Protein AF-A0A1X7SF67-F1 (afdb_monomer)

Sequence (130 aa):
MIHLRHIPPHFSHLSGLLNLFRSKLNGVNVNPPDINIAARLTYCLRHWNVEDWPVGPLSSGDGSDCFLSLPVGASSDPIQEIHLCAVWPLLTELTVTDNETNSGFDPFNAPKWSIRTQLLDNPGLLLSKD

Structure (mmCIF, N/CA/C/O backbone):
data_AF-A0A1X7SF67-F1
#
_entry.id   AF-A0A1X7SF67-F1
#
loop_
_atom_site.group_PDB
_atom_site.id
_atom_site.type_symbol
_atom_site.label_atom_id
_atom_site.label_alt_id
_atom_site.label_comp_id
_atom_site.label_asym_id
_atom_site.label_entity_id
_atom_site.label_seq_id
_atom_site.pdbx_PDB_ins_code
_atom_site.Cartn_x
_atom_site.Cartn_y
_atom_site.Cartn_z
_atom_site.occupancy
_atom_site.B_iso_or_equiv
_atom_site.auth_seq_id
_atom_site.auth_comp_id
_atom_site.auth_asym_id
_atom_site.auth_atom_id
_atom_site.pdbx_PDB_model_num
ATOM 1 N N . MET A 1 1 ? -23.434 0.707 0.058 1.00 56.12 1 MET A N 1
ATOM 2 C CA . MET A 1 1 ? -22.004 0.973 -0.213 1.00 56.12 1 MET A CA 1
ATOM 3 C C . MET A 1 1 ? -21.892 2.396 -0.748 1.00 56.12 1 MET A C 1
ATOM 5 O O . MET A 1 1 ? -22.525 2.683 -1.753 1.00 56.12 1 MET A O 1
ATOM 9 N N . ILE A 1 2 ? -21.201 3.300 -0.047 1.00 63.38 2 ILE A N 1
ATOM 10 C CA . ILE A 1 2 ? -21.012 4.699 -0.475 1.00 63.38 2 ILE A CA 1
ATOM 11 C C . ILE A 1 2 ? -19.608 4.802 -1.074 1.00 63.38 2 ILE A C 1
ATOM 13 O O . ILE A 1 2 ? -18.648 4.402 -0.425 1.00 63.38 2 ILE A O 1
ATOM 17 N N . HIS A 1 3 ? -19.487 5.302 -2.304 1.00 69.81 3 HIS A N 1
ATOM 18 C CA . HIS A 1 3 ? -18.202 5.492 -2.981 1.00 69.81 3 HIS A CA 1
ATOM 19 C C . HIS A 1 3 ? -17.990 6.988 -3.225 1.00 69.81 3 HIS A C 1
ATOM 21 O O . HIS A 1 3 ? -18.746 7.615 -3.967 1.00 69.81 3 HIS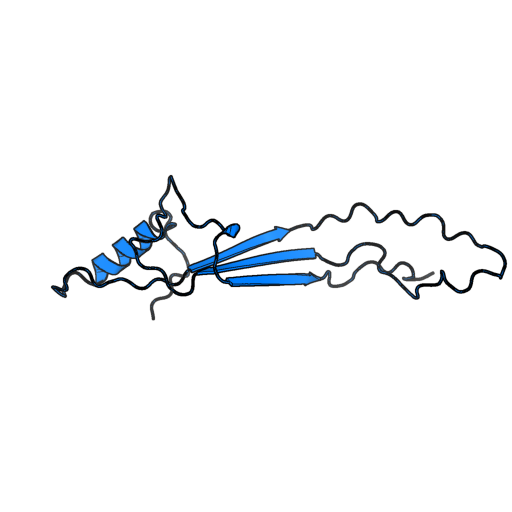 A O 1
ATOM 27 N N . LEU A 1 4 ? -16.961 7.559 -2.602 1.00 64.69 4 LEU A N 1
ATOM 28 C CA . LEU A 1 4 ? -16.535 8.934 -2.844 1.00 64.69 4 LEU A CA 1
ATOM 29 C C . LEU A 1 4 ? -15.567 8.954 -4.034 1.00 64.69 4 LEU A C 1
ATOM 31 O O . LEU A 1 4 ? -14.411 8.574 -3.891 1.00 64.69 4 LEU A O 1
ATOM 35 N N . ARG A 1 5 ? -16.038 9.371 -5.217 1.00 68.44 5 ARG A N 1
ATOM 36 C CA . ARG A 1 5 ? -15.181 9.505 -6.416 1.00 68.44 5 ARG A CA 1
ATOM 37 C C . ARG A 1 5 ? -14.218 10.690 -6.337 1.00 68.44 5 ARG A C 1
ATOM 39 O O . ARG A 1 5 ? -13.169 10.664 -6.965 1.00 68.44 5 ARG A O 1
ATOM 46 N N . HIS A 1 6 ? -14.596 11.723 -5.593 1.00 68.44 6 HIS A N 1
ATOM 47 C CA . HIS A 1 6 ? -13.780 12.900 -5.343 1.00 68.44 6 HIS A CA 1
ATOM 48 C C . HIS A 1 6 ? -13.792 13.148 -3.840 1.00 68.44 6 HIS A C 1
ATOM 50 O O . HIS A 1 6 ? -14.858 13.359 -3.258 1.00 68.44 6 HIS A O 1
ATOM 56 N N . ILE A 1 7 ? -12.625 13.064 -3.210 1.00 67.38 7 ILE A N 1
ATOM 57 C CA . ILE A 1 7 ? -12.476 13.278 -1.774 1.00 67.38 7 ILE A CA 1
ATOM 58 C C . ILE A 1 7 ? -12.305 14.788 -1.572 1.00 67.38 7 ILE A C 1
ATOM 60 O O . ILE A 1 7 ? -11.364 15.361 -2.124 1.00 67.38 7 ILE A O 1
ATOM 64 N N . PRO A 1 8 ? -13.214 15.475 -0.858 1.00 71.56 8 PRO A N 1
ATOM 65 C CA . PRO A 1 8 ? -12.991 16.872 -0.507 1.00 71.56 8 PRO A CA 1
ATOM 66 C C . PRO A 1 8 ? -11.689 16.994 0.301 1.00 71.56 8 PRO A C 1
ATOM 68 O O . PRO A 1 8 ? -11.403 16.097 1.092 1.00 71.56 8 PRO A O 1
ATOM 71 N N . PRO A 1 9 ? -10.915 18.081 0.152 1.00 67.75 9 PRO A N 1
ATOM 72 C CA . PRO A 1 9 ? -9.584 18.202 0.757 1.00 67.75 9 PRO A CA 1
ATOM 73 C C . PRO A 1 9 ? -9.591 18.024 2.283 1.00 67.75 9 PRO A C 1
ATOM 75 O O . PRO A 1 9 ? -8.655 17.470 2.833 1.00 67.75 9 PRO A O 1
ATOM 78 N N . HIS A 1 10 ? -10.686 18.384 2.959 1.00 64.94 10 HIS A N 1
ATOM 79 C CA . HIS A 1 10 ? -10.873 18.199 4.408 1.00 64.94 10 HIS A CA 1
ATOM 80 C C . HIS A 1 10 ? -11.084 16.733 4.849 1.00 64.94 10 HIS A C 1
ATOM 82 O O . HIS A 1 10 ? -11.174 16.447 6.040 1.00 64.94 10 HIS A O 1
ATOM 88 N N . PHE A 1 11 ? -11.216 15.803 3.899 1.00 69.31 11 PHE A N 1
ATOM 89 C CA . PHE A 1 11 ? -11.428 14.370 4.130 1.00 69.31 11 PHE A CA 1
ATOM 90 C C . PHE A 1 11 ? -10.339 13.511 3.473 1.00 69.31 11 PHE A C 1
ATOM 92 O O . PHE A 1 11 ? -10.562 12.326 3.232 1.00 69.31 11 PHE A O 1
ATOM 99 N N . SER A 1 12 ? -9.176 14.095 3.165 1.00 76.31 12 SER A N 1
ATOM 100 C CA . SER A 1 12 ? -8.039 13.392 2.553 1.00 76.31 12 SER A CA 1
ATOM 101 C C . SER A 1 12 ? -7.441 12.298 3.443 1.00 76.31 12 SER A C 1
ATOM 103 O O . SER A 1 12 ? -6.815 11.381 2.919 1.00 76.31 12 SER A O 1
ATOM 105 N N . HIS A 1 13 ? -7.656 12.379 4.758 1.00 85.50 13 HIS A N 1
ATOM 106 C CA . HIS A 1 13 ? -7.120 11.452 5.756 1.00 85.50 13 HIS A CA 1
ATOM 107 C C . HIS A 1 13 ? -8.206 10.580 6.391 1.00 85.50 13 HIS A C 1
ATOM 109 O O . HIS A 1 13 ? -9.391 10.942 6.429 1.00 85.50 13 HIS A O 1
ATOM 115 N N . LEU A 1 14 ? -7.791 9.448 6.965 1.00 86.94 14 LEU A N 1
ATOM 116 C CA . LEU A 1 14 ? -8.665 8.499 7.655 1.00 86.94 14 LEU A CA 1
ATOM 117 C C . LEU A 1 14 ? -9.488 9.166 8.761 1.00 86.94 14 LEU A C 1
ATOM 119 O O . LEU A 1 14 ? -10.686 8.919 8.861 1.00 86.94 14 LEU A O 1
ATOM 123 N N . SER A 1 15 ? -8.873 10.046 9.554 1.00 85.94 15 SER A N 1
ATOM 124 C CA . SER A 1 15 ? -9.558 10.811 10.606 1.00 85.94 15 SER A CA 1
ATOM 125 C C . SER A 1 15 ? -10.754 11.611 10.073 1.00 85.94 15 SER A C 1
ATOM 127 O O . SER A 1 15 ? -11.847 11.563 10.645 1.00 85.94 15 SER A O 1
ATOM 129 N N . GLY A 1 16 ? -10.589 12.286 8.933 1.00 85.94 16 GLY A N 1
ATOM 130 C CA . GLY A 1 16 ? -11.671 12.996 8.253 1.00 85.94 16 GLY A CA 1
ATOM 131 C C . GLY A 1 16 ? -12.776 12.048 7.775 1.00 85.94 16 GLY A C 1
ATOM 132 O O . GLY A 1 16 ? -13.961 12.311 7.999 1.00 85.94 16 GLY A O 1
ATOM 133 N N . LEU A 1 17 ? -12.404 10.917 7.169 1.00 86.69 17 LEU A N 1
ATOM 134 C CA . LEU A 1 17 ? -13.356 9.902 6.701 1.00 86.69 17 LEU A CA 1
ATOM 135 C C . LEU A 1 17 ? -14.161 9.278 7.851 1.00 86.69 17 LEU A C 1
ATOM 137 O O . LEU A 1 17 ? -15.373 9.096 7.719 1.00 86.69 17 LEU A O 1
ATOM 141 N N . LEU A 1 18 ? -13.522 9.003 8.991 1.00 85.12 18 LEU A N 1
ATOM 142 C CA . LEU A 1 18 ? -14.182 8.487 10.193 1.00 85.12 18 LEU A CA 1
ATOM 143 C C . LEU A 1 18 ? -15.160 9.506 10.783 1.00 85.12 18 LEU A C 1
ATOM 145 O O . LEU A 1 18 ? -16.281 9.144 11.144 1.00 85.12 18 LEU A O 1
ATOM 149 N N . ASN A 1 19 ? -14.786 10.786 10.821 1.00 82.88 19 ASN A N 1
ATOM 150 C CA . ASN A 1 19 ? -15.677 11.856 11.271 1.00 82.88 19 ASN A CA 1
ATOM 151 C C . ASN A 1 19 ? -16.894 12.013 10.349 1.00 82.88 19 ASN A C 1
ATOM 153 O O . ASN A 1 19 ? -18.024 12.133 10.830 1.00 82.88 19 ASN A O 1
ATOM 157 N N . LEU A 1 20 ? -16.696 11.939 9.029 1.00 83.62 20 LEU A N 1
ATOM 158 C CA . LEU A 1 20 ? -17.794 11.939 8.062 1.00 83.62 20 LEU A CA 1
ATOM 159 C C . LEU A 1 20 ? -18.711 10.734 8.279 1.00 83.62 20 LEU A C 1
ATOM 161 O O . LEU A 1 20 ? -19.931 10.899 8.335 1.00 83.62 20 LEU A O 1
ATOM 165 N N . PHE A 1 21 ? -18.143 9.540 8.440 1.00 82.88 21 PHE A N 1
ATOM 166 C CA . PHE A 1 21 ? -18.903 8.320 8.694 1.00 82.88 21 PHE A CA 1
ATOM 167 C C . PHE A 1 21 ? -19.756 8.438 9.965 1.00 82.88 21 PHE A C 1
ATOM 169 O O . PHE A 1 21 ? -20.968 8.233 9.910 1.00 82.88 21 PHE A O 1
ATOM 176 N N . ARG A 1 22 ? -19.164 8.887 11.077 1.00 80.75 22 ARG A N 1
ATOM 177 C CA . ARG A 1 22 ? -19.869 9.152 12.343 1.00 80.75 22 ARG A CA 1
ATOM 178 C C . ARG A 1 22 ? -20.976 10.186 12.200 1.00 80.75 22 ARG A C 1
ATOM 180 O O . ARG A 1 22 ? -22.076 9.960 12.688 1.00 80.75 22 ARG A O 1
ATOM 187 N N . SER A 1 23 ? -20.736 11.273 11.464 1.00 81.88 23 SER A N 1
ATOM 188 C CA . SER A 1 23 ? -21.757 12.307 11.239 1.00 81.88 23 SER A CA 1
ATOM 189 C C . SER A 1 23 ? -23.025 11.754 10.575 1.00 81.88 23 SER A C 1
ATOM 191 O O . SER A 1 23 ? -24.123 12.251 10.821 1.00 81.88 23 SER A O 1
ATOM 193 N N . LYS A 1 24 ? -22.892 10.692 9.767 1.00 81.00 24 LYS A N 1
ATOM 194 C CA . LYS A 1 24 ? -24.016 9.978 9.145 1.00 81.00 24 LYS A CA 1
ATOM 195 C C . LYS A 1 24 ? -24.677 8.957 10.072 1.00 81.00 24 LYS A C 1
ATOM 197 O O . LYS A 1 24 ? -25.802 8.555 9.794 1.00 81.00 24 LYS A O 1
ATOM 202 N N . LEU A 1 25 ? -24.014 8.566 11.160 1.00 77.19 25 LEU A N 1
ATOM 203 C CA . LEU A 1 25 ? -24.530 7.648 12.178 1.00 77.19 25 LEU A CA 1
ATOM 204 C C . LEU A 1 25 ? -25.229 8.346 13.355 1.00 77.19 25 LEU A C 1
ATOM 206 O O . LEU A 1 25 ? -25.861 7.645 14.138 1.00 77.19 25 LEU A O 1
ATOM 210 N N . ASN A 1 26 ? -25.170 9.682 13.464 1.00 62.94 26 ASN A N 1
ATOM 211 C CA . ASN A 1 26 ? -25.659 10.517 14.585 1.00 62.94 26 ASN A CA 1
ATOM 212 C C . ASN A 1 26 ? -27.155 10.376 14.992 1.00 62.94 26 ASN A C 1
ATOM 214 O O . ASN A 1 26 ? -27.654 11.181 15.773 1.00 62.94 26 ASN A O 1
ATOM 218 N N . GLY A 1 27 ? -27.885 9.370 14.506 1.00 60.03 27 GLY A N 1
ATOM 219 C CA . GLY A 1 27 ? -29.202 8.961 15.013 1.00 60.03 27 GLY A CA 1
ATOM 220 C C . GLY A 1 27 ? -29.204 7.639 15.793 1.00 60.03 27 GLY A C 1
ATOM 221 O O . GLY A 1 27 ? -30.235 7.269 16.349 1.00 60.03 27 GLY A O 1
ATOM 222 N N . VAL A 1 28 ? -28.085 6.912 15.840 1.00 60.47 28 VAL A N 1
ATOM 223 C CA . VAL A 1 28 ? -27.979 5.623 16.532 1.00 60.47 28 VAL A CA 1
ATOM 224 C C . VAL A 1 28 ? -27.100 5.818 17.765 1.00 60.47 28 VAL A C 1
ATOM 226 O O . VAL A 1 28 ? -25.911 6.096 17.641 1.00 60.47 28 VAL A O 1
ATOM 229 N N . ASN A 1 29 ? -27.685 5.694 18.960 1.00 54.41 29 ASN A N 1
ATOM 230 C CA . ASN A 1 29 ? -26.979 5.754 20.245 1.00 54.41 29 ASN A CA 1
ATOM 231 C C . ASN A 1 29 ? -26.158 4.468 20.459 1.00 54.41 29 ASN A C 1
ATOM 233 O O . ASN A 1 29 ? -26.450 3.656 21.335 1.00 54.41 29 ASN A O 1
ATOM 237 N N . VAL A 1 30 ? -25.194 4.226 19.575 1.00 55.84 30 VAL A N 1
ATOM 238 C CA . VAL A 1 30 ? -24.215 3.151 19.715 1.00 55.84 30 VAL A CA 1
ATOM 239 C C . VAL A 1 30 ? -23.020 3.780 20.413 1.00 55.84 30 VAL A C 1
ATOM 241 O O . VAL A 1 30 ? -22.435 4.725 19.883 1.00 55.84 30 VAL A O 1
ATOM 244 N N . ASN A 1 31 ? -22.647 3.259 21.589 1.00 57.25 31 ASN A N 1
ATOM 245 C CA . ASN A 1 31 ? -21.275 3.407 22.09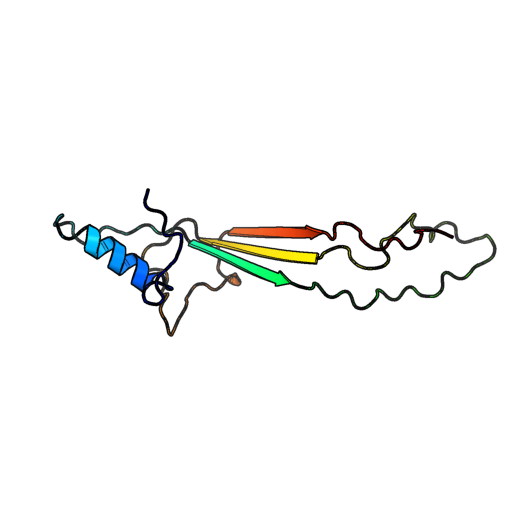2 1.00 57.25 31 ASN A CA 1
ATOM 246 C C . ASN A 1 31 ? -20.333 3.192 20.904 1.00 57.25 31 ASN A C 1
ATOM 248 O O . ASN A 1 31 ? -20.587 2.231 20.177 1.00 57.25 31 ASN A O 1
ATOM 252 N N . PRO A 1 32 ? -19.353 4.080 20.647 1.00 58.75 32 PRO A N 1
ATOM 253 C CA . PRO A 1 32 ? -18.674 4.143 19.357 1.00 58.75 32 PRO A CA 1
ATOM 254 C C . PRO A 1 32 ? -18.262 2.725 18.948 1.00 58.75 32 PRO A C 1
ATOM 256 O O . PRO A 1 32 ? -17.468 2.117 19.666 1.00 58.75 32 PRO A O 1
ATOM 259 N N . PRO A 1 33 ? -18.887 2.147 17.901 1.00 60.22 33 PRO A N 1
ATOM 260 C CA . PRO A 1 33 ? -18.623 0.764 17.543 1.00 60.22 33 PRO A CA 1
ATOM 261 C C . PRO A 1 33 ? -17.143 0.658 17.204 1.00 60.22 33 PRO A C 1
ATOM 263 O O . PRO A 1 33 ? -16.596 1.607 16.645 1.00 60.22 33 PRO A O 1
ATOM 266 N N . ASP A 1 34 ? -16.505 -0.469 17.517 1.00 73.06 34 ASP A N 1
ATOM 267 C CA . ASP A 1 34 ? -15.157 -0.752 17.029 1.00 73.06 34 ASP A CA 1
ATOM 268 C C . ASP A 1 34 ? -15.192 -0.686 15.494 1.00 73.06 34 ASP A C 1
ATOM 270 O O . ASP A 1 34 ? -15.667 -1.603 14.815 1.00 73.06 34 ASP A O 1
ATOM 274 N N . ILE A 1 35 ? -14.797 0.462 14.933 1.00 81.56 35 ILE A N 1
ATOM 275 C CA . ILE A 1 35 ? -14.860 0.689 13.494 1.00 81.56 35 ILE A CA 1
ATOM 276 C C . ILE A 1 35 ? -13.727 -0.123 12.888 1.00 81.56 35 ILE A C 1
ATOM 278 O O . ILE A 1 35 ? -12.551 0.208 13.042 1.00 81.56 35 ILE A O 1
ATOM 282 N N . ASN A 1 36 ? -14.106 -1.184 12.183 1.00 86.94 36 ASN A N 1
ATOM 283 C CA . ASN A 1 36 ? -13.180 -1.971 11.391 1.00 86.94 36 ASN A CA 1
ATOM 284 C C . ASN A 1 36 ? -12.897 -1.252 10.076 1.00 86.94 36 ASN A C 1
ATOM 286 O O . ASN A 1 36 ? -13.806 -0.897 9.321 1.00 86.94 36 ASN A O 1
ATOM 290 N N . ILE A 1 37 ? -11.616 -1.058 9.804 1.00 89.25 37 ILE A N 1
ATOM 291 C CA . ILE A 1 37 ? -11.106 -0.289 8.680 1.00 89.25 37 ILE A CA 1
ATOM 292 C C . ILE A 1 37 ? -10.228 -1.217 7.848 1.00 89.25 37 ILE A C 1
ATOM 294 O O . ILE A 1 37 ? -9.420 -1.974 8.379 1.00 89.25 37 ILE A O 1
ATOM 298 N N . ALA A 1 38 ? -10.372 -1.144 6.530 1.00 92.00 38 ALA A N 1
ATOM 299 C CA . ALA A 1 38 ? -9.422 -1.732 5.601 1.00 92.00 38 ALA A CA 1
ATOM 300 C C . ALA A 1 38 ? -8.800 -0.603 4.783 1.00 92.00 38 ALA A C 1
ATOM 302 O O . ALA A 1 38 ? -9.519 0.227 4.223 1.00 92.00 38 ALA A O 1
ATOM 303 N N . ALA A 1 39 ? -7.475 -0.578 4.709 1.00 91.50 39 ALA A N 1
ATOM 304 C CA . ALA A 1 39 ? -6.731 0.436 3.979 1.00 91.50 39 ALA A CA 1
ATOM 305 C C . ALA A 1 39 ? -5.844 -0.214 2.919 1.00 91.50 39 ALA A C 1
ATOM 307 O O . ALA A 1 39 ? -5.255 -1.277 3.131 1.00 91.50 39 ALA A O 1
ATOM 308 N N . ARG A 1 40 ? -5.739 0.441 1.764 1.00 93.38 40 ARG A N 1
ATOM 309 C CA . ARG A 1 40 ? -4.773 0.101 0.724 1.00 93.38 40 ARG A CA 1
ATOM 310 C C . ARG A 1 40 ? -4.147 1.381 0.207 1.00 93.38 40 ARG A C 1
ATOM 312 O O . ARG A 1 40 ? -4.861 2.226 -0.328 1.00 93.38 40 ARG A O 1
ATOM 319 N N . LEU A 1 41 ? -2.831 1.470 0.317 1.00 91.75 41 LEU A N 1
ATOM 320 C CA . LEU A 1 41 ? -2.043 2.512 -0.324 1.00 91.75 41 LEU A CA 1
ATOM 321 C C . LEU A 1 41 ? -1.315 1.924 -1.526 1.00 91.75 41 LEU A C 1
ATOM 323 O O . LEU A 1 41 ? -0.851 0.783 -1.488 1.00 91.75 41 LEU A O 1
ATOM 327 N N . THR A 1 42 ? -1.244 2.701 -2.602 1.00 94.38 42 THR A N 1
ATOM 328 C CA . THR A 1 42 ? -0.569 2.308 -3.837 1.00 94.38 42 THR A CA 1
ATOM 329 C C . THR A 1 42 ? 0.488 3.349 -4.164 1.00 94.38 42 THR A C 1
ATOM 331 O O . THR A 1 42 ? 0.166 4.502 -4.441 1.00 94.38 42 THR A O 1
ATOM 334 N N . TYR A 1 43 ? 1.746 2.929 -4.124 1.00 92.25 43 TYR A N 1
ATOM 335 C CA . TYR A 1 43 ? 2.911 3.734 -4.461 1.00 92.25 43 TYR A CA 1
ATOM 336 C C . TYR A 1 43 ? 3.281 3.440 -5.909 1.00 92.25 43 TYR A C 1
ATOM 338 O O . TYR A 1 43 ? 3.419 2.280 -6.293 1.00 92.25 43 TYR A O 1
ATOM 346 N N . CYS A 1 44 ? 3.404 4.487 -6.717 1.00 92.94 44 CYS A N 1
ATOM 347 C CA . CYS A 1 44 ? 3.691 4.378 -8.140 1.00 92.94 44 CYS A CA 1
ATOM 348 C C . CYS A 1 44 ? 5.076 4.960 -8.405 1.00 92.94 44 CYS A C 1
ATOM 350 O O . CYS A 1 44 ? 5.279 6.169 -8.282 1.00 92.94 44 CYS A O 1
ATOM 352 N N . LEU A 1 45 ? 6.016 4.090 -8.760 1.00 90.50 45 LEU A N 1
ATOM 353 C CA . LEU A 1 45 ? 7.313 4.489 -9.274 1.00 90.50 45 LEU A CA 1
ATOM 354 C C . LEU A 1 45 ? 7.208 4.555 -10.797 1.00 90.50 45 LEU A C 1
ATOM 356 O O . LEU A 1 45 ? 7.073 3.530 -11.464 1.00 90.50 45 LEU A O 1
ATOM 360 N N . ARG A 1 46 ? 7.205 5.781 -11.320 1.00 88.06 46 ARG A N 1
ATOM 361 C CA . ARG A 1 46 ? 7.133 6.071 -12.756 1.00 88.06 46 ARG A CA 1
ATOM 362 C C . ARG A 1 46 ? 8.521 6.296 -13.314 1.00 88.06 46 ARG A C 1
ATOM 364 O O . ARG A 1 46 ? 9.375 6.800 -12.589 1.00 88.06 46 ARG A O 1
ATOM 371 N N . HIS A 1 47 ? 8.683 6.030 -14.608 1.00 75.12 47 HIS A N 1
ATOM 372 C CA . HIS A 1 47 ? 9.966 6.169 -15.293 1.00 75.12 47 HIS A CA 1
ATOM 373 C C . HIS A 1 47 ? 11.026 5.354 -14.555 1.00 75.12 47 HIS A C 1
ATOM 375 O O . HIS A 1 47 ? 11.996 5.908 -14.040 1.00 75.12 47 HIS A O 1
ATOM 381 N N . TRP A 1 48 ? 10.776 4.046 -14.433 1.00 74.00 48 TRP A N 1
ATOM 382 C CA . TRP A 1 48 ? 11.767 3.099 -13.934 1.00 74.00 48 TRP A CA 1
ATOM 383 C C . TRP A 1 48 ? 12.985 3.179 -14.860 1.00 74.00 48 TRP A C 1
ATOM 385 O O . TRP A 1 48 ? 12.995 2.631 -15.957 1.00 74.00 48 TRP A O 1
ATOM 395 N N . ASN A 1 49 ? 13.931 4.039 -14.482 1.00 63.53 49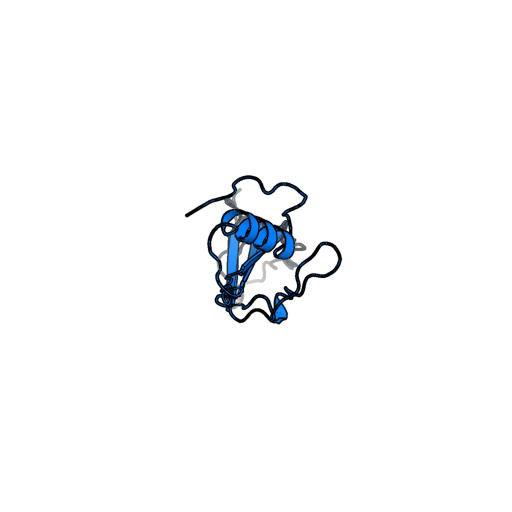 ASN A N 1
ATOM 396 C CA . ASN A 1 49 ? 14.958 4.523 -15.381 1.00 63.53 49 ASN A CA 1
ATOM 397 C C . ASN A 1 49 ? 16.075 3.491 -15.407 1.00 63.53 49 ASN A C 1
ATOM 399 O O . ASN A 1 49 ? 16.764 3.264 -14.413 1.00 63.53 49 ASN A O 1
ATOM 403 N N . VAL A 1 50 ? 16.201 2.858 -16.558 1.00 54.12 50 VAL A N 1
ATOM 404 C CA . VAL A 1 50 ? 17.282 1.953 -16.894 1.00 54.12 50 VAL A CA 1
ATOM 405 C C . VAL A 1 50 ? 18.360 2.868 -17.436 1.00 54.12 50 VAL A C 1
ATOM 407 O O . VAL A 1 50 ? 18.257 3.316 -18.574 1.00 54.12 50 VAL A O 1
ATOM 410 N N . GLU A 1 51 ? 19.362 3.215 -16.626 1.00 55.41 51 GLU A N 1
ATOM 411 C CA . GLU A 1 51 ? 20.630 3.592 -17.251 1.00 55.41 51 GLU A CA 1
ATOM 412 C C . GLU A 1 51 ? 20.969 2.464 -18.218 1.00 55.41 51 GLU A C 1
ATOM 414 O O . GLU A 1 51 ? 20.943 1.306 -17.790 1.00 55.41 51 GLU A O 1
ATOM 419 N N . ASP A 1 52 ? 21.150 2.804 -19.501 1.00 53.41 52 ASP A N 1
ATOM 420 C CA . ASP A 1 52 ? 21.426 1.864 -20.585 1.00 53.41 52 ASP A CA 1
ATOM 421 C C . ASP A 1 52 ? 22.308 0.752 -20.036 1.00 53.41 52 ASP A C 1
ATOM 423 O O . ASP A 1 52 ? 23.452 0.999 -19.637 1.00 53.41 52 ASP A O 1
ATOM 427 N N . TRP A 1 53 ? 21.743 -0.456 -19.907 1.00 50.34 53 TRP A N 1
ATOM 428 C CA . TRP A 1 53 ? 22.515 -1.580 -19.400 1.00 50.34 53 TRP A CA 1
ATOM 429 C C . TRP A 1 53 ? 23.784 -1.622 -20.244 1.00 50.34 53 TRP A C 1
ATOM 431 O O . TRP A 1 53 ? 23.642 -1.560 -21.467 1.00 50.34 53 TRP A O 1
ATOM 441 N N . PRO A 1 54 ? 24.998 -1.651 -19.664 1.00 49.41 54 PRO A N 1
ATOM 442 C CA . PRO A 1 54 ? 26.211 -1.551 -20.451 1.00 49.41 54 PRO A CA 1
ATOM 443 C C . PRO A 1 54 ? 26.281 -2.762 -21.378 1.00 49.41 54 PRO A C 1
ATOM 445 O O . PRO A 1 54 ? 26.746 -3.842 -21.013 1.00 49.41 54 PRO A O 1
ATOM 448 N N . VAL A 1 55 ? 25.785 -2.580 -22.598 1.00 53.22 55 VAL A N 1
ATOM 449 C CA . VAL A 1 55 ? 26.014 -3.459 -23.728 1.00 53.22 55 VAL A CA 1
ATOM 450 C C . VAL A 1 55 ? 27.470 -3.209 -24.079 1.00 53.22 55 VAL A C 1
ATOM 452 O O . VAL A 1 55 ? 27.811 -2.330 -24.868 1.00 53.22 55 VAL A O 1
ATOM 455 N N . GLY A 1 56 ? 28.364 -3.933 -23.401 1.00 49.69 56 GLY A N 1
ATOM 456 C CA . GLY A 1 56 ? 29.734 -4.069 -23.868 1.00 49.69 56 GLY A CA 1
ATOM 457 C C . GLY A 1 56 ? 29.694 -4.494 -25.339 1.00 49.69 56 GLY A C 1
ATOM 458 O O . GLY A 1 56 ? 28.758 -5.202 -25.729 1.00 49.69 56 GLY A O 1
ATOM 459 N N . PRO A 1 57 ? 30.646 -4.043 -26.175 1.00 46.66 57 PRO A N 1
ATOM 460 C CA . PRO A 1 57 ? 30.651 -4.400 -27.584 1.00 46.66 57 PRO A CA 1
ATOM 461 C C . PRO A 1 57 ? 30.527 -5.919 -27.693 1.00 46.66 57 PRO A C 1
ATOM 463 O O . PRO A 1 57 ? 31.317 -6.650 -27.096 1.00 46.66 57 PRO A O 1
ATOM 466 N N . LEU A 1 58 ? 29.499 -6.385 -28.406 1.00 52.03 58 LEU A N 1
ATOM 467 C CA . LEU A 1 58 ? 29.383 -7.778 -28.817 1.00 52.03 58 LEU A CA 1
ATOM 468 C C . LEU A 1 58 ? 30.546 -8.019 -29.775 1.00 52.03 58 LEU A C 1
ATOM 470 O O . LEU A 1 58 ? 30.431 -7.807 -30.981 1.00 52.03 58 LEU A O 1
ATOM 474 N N . SER A 1 59 ? 31.709 -8.335 -29.213 1.00 47.78 59 SER A N 1
ATOM 475 C CA . SER A 1 59 ? 32.915 -8.629 -29.961 1.00 47.78 59 SER A CA 1
ATOM 476 C C . SER A 1 59 ? 32.565 -9.734 -30.941 1.00 47.78 59 SER A C 1
ATOM 478 O O . SER A 1 59 ? 32.169 -10.828 -30.536 1.00 47.78 59 SER A O 1
ATOM 480 N N . SER A 1 60 ? 32.698 -9.442 -32.229 1.00 50.88 60 SER A N 1
ATOM 481 C CA . SER A 1 60 ? 32.743 -10.425 -33.301 1.00 50.88 60 SER A CA 1
ATOM 482 C C . SER A 1 60 ? 33.995 -11.287 -33.105 1.00 50.88 60 SER A C 1
ATOM 484 O O . SER A 1 60 ? 35.008 -11.075 -33.763 1.00 50.88 60 SER A O 1
ATOM 486 N N . GLY A 1 61 ? 33.944 -12.170 -32.110 1.00 48.75 61 GLY A N 1
ATOM 487 C CA . GLY A 1 61 ? 34.969 -13.140 -31.778 1.00 48.75 61 GLY A CA 1
ATOM 488 C C . GLY A 1 61 ? 34.678 -14.429 -32.528 1.00 48.75 61 GLY A C 1
ATOM 489 O O . GLY A 1 61 ? 33.744 -15.158 -32.204 1.00 48.75 61 GLY A O 1
ATOM 490 N N . ASP A 1 62 ? 35.446 -14.645 -33.580 1.00 52.72 62 ASP A N 1
ATOM 491 C CA . ASP A 1 62 ? 35.921 -15.915 -34.108 1.00 52.72 62 ASP A CA 1
ATOM 492 C C . ASP A 1 62 ? 35.648 -17.154 -33.217 1.00 52.72 62 ASP A C 1
ATOM 494 O O . ASP A 1 62 ? 36.498 -17.683 -32.513 1.00 52.72 62 ASP A O 1
ATOM 498 N N . GLY A 1 63 ? 34.420 -17.669 -33.313 1.00 53.56 63 GLY A N 1
ATOM 499 C CA . GLY A 1 63 ? 34.144 -19.095 -33.493 1.00 53.56 63 GLY A CA 1
ATOM 500 C C . GLY A 1 63 ? 34.390 -20.089 -32.352 1.00 53.56 63 GLY A C 1
ATOM 501 O O . GLY A 1 63 ? 34.344 -21.280 -32.651 1.00 53.56 63 GLY A O 1
ATOM 502 N N . SER A 1 64 ? 34.615 -19.702 -31.088 1.00 53.59 64 SER A N 1
ATOM 503 C CA . SER A 1 64 ? 34.889 -20.716 -30.040 1.00 53.59 64 SER A CA 1
ATOM 504 C C . SER A 1 64 ? 34.278 -20.512 -28.645 1.00 53.59 64 SER A C 1
ATOM 506 O O . SER A 1 64 ? 34.616 -21.285 -27.755 1.00 53.59 64 SER A O 1
ATOM 508 N N . ASP A 1 65 ? 33.327 -19.597 -28.437 1.00 46.59 65 ASP A N 1
ATOM 509 C CA . ASP A 1 65 ? 32.657 -19.435 -27.129 1.00 46.59 65 ASP A CA 1
ATOM 510 C C . ASP A 1 65 ? 31.125 -19.429 -27.264 1.00 46.59 65 ASP A C 1
ATOM 512 O O . ASP A 1 65 ? 30.434 -18.427 -27.088 1.00 46.59 65 ASP A O 1
ATOM 516 N N . CYS A 1 66 ? 30.559 -20.600 -27.571 1.00 48.03 66 CYS A N 1
ATOM 517 C CA . CYS A 1 66 ? 29.115 -20.810 -27.767 1.00 48.03 66 CYS A CA 1
ATOM 518 C C . CYS A 1 66 ? 28.262 -20.728 -26.476 1.00 48.03 66 CYS A C 1
ATOM 520 O O . CYS A 1 66 ? 27.113 -21.164 -26.479 1.00 48.03 66 CYS A O 1
ATOM 522 N N . PHE A 1 67 ? 28.787 -20.181 -25.373 1.00 44.59 67 PHE A N 1
ATOM 523 C CA . PHE A 1 67 ? 28.047 -19.996 -24.114 1.00 44.59 67 PHE A CA 1
ATOM 524 C C . PHE A 1 67 ? 27.596 -18.549 -23.854 1.00 44.59 67 PHE A C 1
ATOM 526 O O . PHE A 1 67 ? 26.913 -18.304 -22.863 1.00 44.59 67 PHE A O 1
ATOM 533 N N . LEU A 1 68 ? 27.923 -17.599 -24.739 1.00 46.75 68 LEU A N 1
ATOM 534 C CA . LEU A 1 68 ? 27.571 -16.180 -24.563 1.00 46.75 68 LEU A CA 1
ATOM 535 C C . LEU A 1 68 ? 26.470 -15.668 -25.503 1.00 46.75 68 LEU A C 1
ATOM 537 O O . LEU A 1 68 ? 26.054 -14.518 -25.380 1.00 46.75 68 LEU A O 1
ATOM 541 N N . SER A 1 69 ? 25.933 -16.497 -26.403 1.00 53.59 69 SER A N 1
ATOM 542 C CA . SER A 1 69 ? 24.792 -16.103 -27.237 1.00 53.59 69 SER A CA 1
ATOM 543 C C . SER A 1 69 ? 23.476 -16.295 -26.477 1.00 53.59 69 SER A C 1
ATOM 545 O O . SER A 1 69 ? 22.706 -17.217 -26.762 1.00 53.59 69 SER A O 1
ATOM 547 N N . LEU A 1 70 ? 23.211 -15.437 -25.488 1.00 51.66 70 LEU A N 1
ATOM 548 C CA . LEU A 1 70 ? 21.845 -15.273 -24.995 1.00 51.66 70 LEU A CA 1
ATOM 549 C C . LEU A 1 70 ? 20.999 -14.769 -26.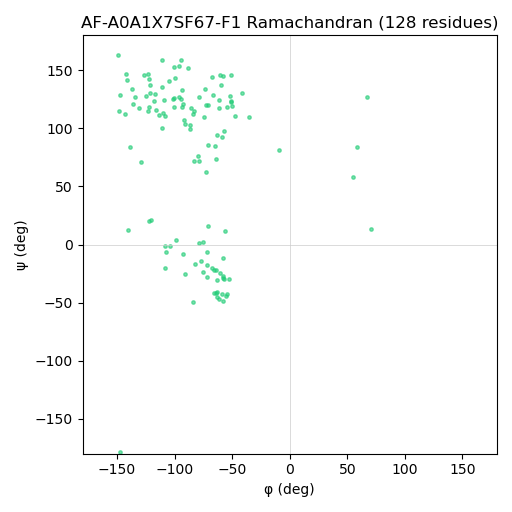174 1.00 51.66 70 LEU A C 1
ATOM 551 O O . LEU A 1 70 ? 21.299 -13.709 -26.730 1.00 51.66 70 LEU A O 1
ATOM 555 N N . PRO A 1 71 ? 19.984 -15.529 -26.614 1.00 48.97 71 PRO A N 1
ATOM 556 C CA . PRO A 1 71 ? 19.184 -15.127 -27.747 1.00 48.97 71 PRO A CA 1
ATOM 557 C C . PRO A 1 71 ? 18.330 -13.940 -27.305 1.00 48.97 71 PRO A C 1
ATOM 559 O O . PRO A 1 71 ? 17.516 -14.073 -26.401 1.00 48.97 71 PRO A O 1
ATOM 562 N N . VAL A 1 72 ? 18.503 -12.796 -27.968 1.00 54.91 72 VAL A N 1
ATOM 563 C CA . VAL A 1 72 ? 17.500 -11.723 -28.036 1.00 54.91 72 VAL A CA 1
ATOM 564 C C . VAL A 1 72 ? 17.081 -11.159 -26.660 1.00 54.91 72 VAL A C 1
ATOM 566 O O . VAL A 1 72 ? 16.053 -11.528 -26.098 1.00 54.91 72 VAL A O 1
ATOM 569 N N . GLY A 1 73 ? 17.865 -10.216 -26.131 1.00 55.09 73 GLY A N 1
ATOM 570 C CA . GLY A 1 73 ? 17.486 -9.396 -24.971 1.00 55.09 73 GLY A CA 1
ATOM 571 C C . GLY A 1 73 ? 16.854 -8.056 -25.373 1.00 55.09 73 GLY A C 1
ATOM 572 O O . GLY A 1 73 ? 17.055 -7.572 -26.490 1.00 55.09 73 GLY A O 1
ATOM 573 N N . ALA A 1 74 ? 16.098 -7.442 -24.460 1.00 57.34 74 ALA A N 1
ATOM 574 C CA . ALA A 1 74 ? 15.658 -6.052 -24.602 1.00 57.34 74 ALA A CA 1
ATOM 575 C C . ALA A 1 74 ? 16.871 -5.104 -24.491 1.00 57.34 74 ALA A C 1
ATOM 577 O O . ALA A 1 74 ? 17.797 -5.388 -23.731 1.00 57.34 74 ALA A O 1
ATOM 578 N N . SER A 1 75 ? 16.891 -4.000 -25.250 1.00 62.44 75 SER A N 1
ATOM 579 C CA . SER A 1 75 ? 17.998 -3.021 -25.206 1.00 62.44 75 SER A CA 1
ATOM 580 C C . SER A 1 75 ?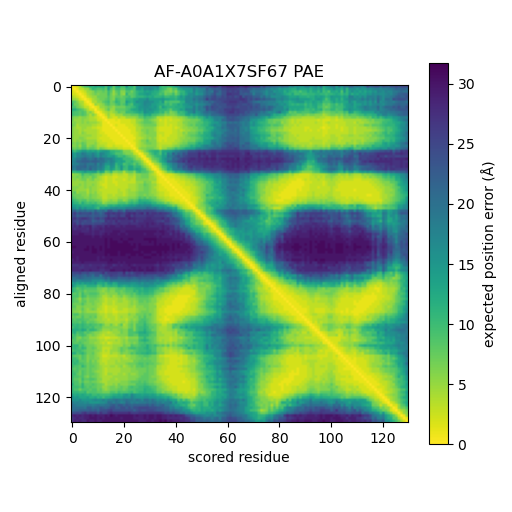 18.068 -2.262 -23.883 1.00 62.44 75 SER A C 1
ATOM 582 O O . SER A 1 75 ? 19.105 -1.714 -23.530 1.00 62.44 75 SER A O 1
ATOM 584 N N . SER A 1 76 ? 16.955 -2.251 -23.160 1.00 69.12 76 SER A N 1
ATOM 585 C CA . SER A 1 76 ? 16.773 -1.695 -21.828 1.00 69.12 76 SER A CA 1
ATOM 586 C C . SER A 1 76 ? 15.703 -2.513 -21.098 1.00 69.12 76 SER A C 1
ATOM 588 O O .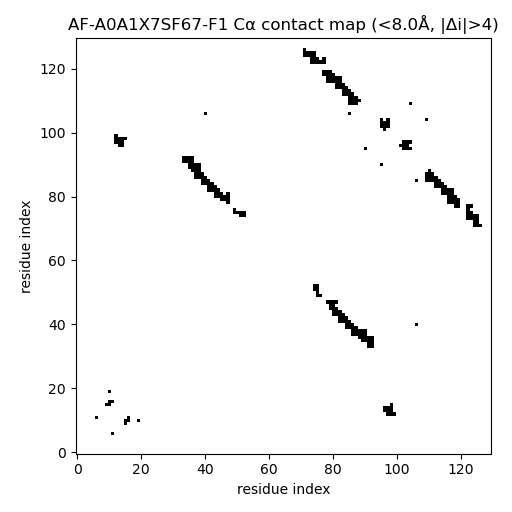 SER A 1 76 ? 14.958 -3.273 -21.722 1.00 69.12 76 SER A O 1
ATOM 590 N N . ASP A 1 77 ? 15.630 -2.405 -19.771 1.00 74.88 77 ASP A N 1
ATOM 591 C CA . ASP A 1 77 ? 14.573 -3.058 -19.000 1.00 74.88 77 ASP A CA 1
ATOM 592 C C . ASP A 1 77 ? 13.192 -2.504 -19.438 1.00 74.88 77 ASP A C 1
ATOM 594 O O . ASP A 1 77 ? 12.975 -1.289 -19.468 1.00 74.88 77 ASP A O 1
ATOM 598 N N . PRO A 1 78 ? 12.263 -3.389 -19.856 1.00 79.31 78 PRO A N 1
ATOM 599 C CA . PRO A 1 78 ? 10.984 -3.013 -20.448 1.00 79.31 78 PRO A CA 1
ATOM 600 C C . PRO A 1 78 ? 9.967 -2.491 -19.424 1.00 79.31 78 PRO A C 1
ATOM 602 O O . PRO A 1 78 ? 8.820 -2.243 -19.793 1.00 79.31 78 PRO A O 1
ATOM 605 N N . ILE A 1 79 ? 10.313 -2.375 -18.143 1.00 85.75 79 ILE A N 1
ATOM 606 C CA . ILE A 1 79 ? 9.404 -1.883 -17.108 1.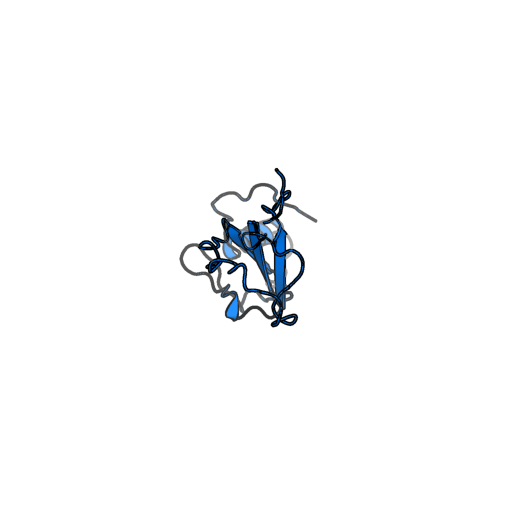00 85.75 79 ILE A CA 1
ATOM 607 C C . ILE A 1 79 ? 9.204 -0.367 -17.254 1.00 85.75 79 ILE A C 1
ATOM 609 O O . ILE A 1 79 ? 10.127 0.428 -17.126 1.00 85.75 79 ILE A O 1
ATOM 613 N N . GLN A 1 80 ? 7.955 0.044 -17.469 1.00 86.19 80 GLN A N 1
ATOM 614 C CA . GLN A 1 80 ? 7.537 1.445 -17.516 1.00 86.19 80 GLN A CA 1
ATOM 615 C C . GLN A 1 80 ? 7.264 1.998 -16.111 1.00 86.19 80 GLN A C 1
ATOM 617 O O . GLN A 1 80 ? 7.724 3.084 -15.742 1.00 86.19 80 GLN A O 1
ATOM 622 N N . GLU A 1 81 ? 6.479 1.248 -15.335 1.00 92.25 81 GLU A N 1
ATOM 623 C CA . GLU A 1 81 ? 6.042 1.632 -13.996 1.00 92.25 81 GLU A CA 1
ATOM 624 C C . GLU A 1 81 ? 6.018 0.426 -13.060 1.00 92.25 81 GLU A C 1
ATOM 626 O O . GLU A 1 81 ? 5.673 -0.695 -13.451 1.00 92.25 81 GLU A O 1
ATOM 631 N N . ILE A 1 82 ? 6.311 0.682 -11.787 1.00 92.50 82 ILE A N 1
ATOM 632 C CA . ILE A 1 82 ? 6.150 -0.292 -10.709 1.00 92.50 82 ILE A CA 1
ATOM 633 C C . ILE A 1 82 ? 5.141 0.253 -9.711 1.00 92.50 82 ILE A C 1
ATOM 635 O O . ILE A 1 82 ? 5.284 1.354 -9.179 1.00 92.50 82 ILE A O 1
ATOM 639 N N . HIS A 1 83 ? 4.089 -0.520 -9.466 1.00 95.06 83 HIS A N 1
ATOM 640 C CA . HIS A 1 83 ? 3.032 -0.199 -8.518 1.00 95.06 83 HIS A CA 1
ATOM 641 C C . HIS A 1 83 ? 3.170 -1.123 -7.310 1.00 95.06 83 HIS A C 1
ATOM 643 O O . HIS A 1 83 ? 2.918 -2.326 -7.405 1.00 95.06 83 HIS A O 1
ATOM 649 N N . LEU A 1 84 ? 3.557 -0.563 -6.167 1.00 95.19 84 LEU A N 1
ATOM 650 C CA . LEU A 1 84 ? 3.578 -1.260 -4.885 1.00 95.19 84 LEU A CA 1
ATOM 651 C C . LEU A 1 84 ? 2.261 -0.999 -4.155 1.00 95.19 84 LEU A C 1
ATOM 653 O O . LEU A 1 84 ? 1.955 0.136 -3.798 1.00 95.19 84 LEU A O 1
ATOM 657 N N . CYS A 1 85 ? 1.496 -2.051 -3.892 1.00 96.38 85 CYS A N 1
ATOM 658 C CA . CYS A 1 85 ? 0.298 -1.983 -3.065 1.00 96.38 85 CYS A CA 1
ATOM 659 C C . CYS A 1 85 ? 0.608 -2.495 -1.658 1.00 96.38 85 CYS A C 1
ATOM 661 O O . CYS A 1 85 ? 0.918 -3.674 -1.487 1.00 96.38 85 CYS A O 1
ATOM 663 N N . ALA A 1 86 ? 0.450 -1.629 -0.663 1.00 96.31 86 ALA A N 1
ATOM 664 C CA . ALA A 1 86 ? 0.491 -1.968 0.753 1.00 96.31 86 ALA A CA 1
ATOM 665 C C . ALA A 1 86 ? -0.938 -2.045 1.300 1.00 96.31 86 ALA A C 1
ATOM 667 O O . ALA A 1 86 ? -1.726 -1.115 1.112 1.00 96.31 86 ALA A O 1
ATOM 668 N N . VAL A 1 87 ? -1.302 -3.171 1.918 1.00 96.12 87 VAL A N 1
ATOM 669 C CA . VAL A 1 87 ? -2.679 -3.463 2.338 1.00 96.12 87 VAL A CA 1
ATOM 670 C C . VAL A 1 87 ? -2.735 -3.798 3.823 1.00 96.12 87 VAL A C 1
ATOM 672 O O . VAL A 1 87 ? -2.089 -4.740 4.277 1.00 96.12 87 VAL A O 1
ATOM 675 N N . TRP A 1 88 ? -3.617 -3.104 4.539 1.00 94.44 88 TRP A N 1
ATOM 676 C CA . TRP A 1 88 ? -4.030 -3.398 5.906 1.00 94.44 88 TRP A CA 1
ATOM 677 C C . TRP A 1 88 ? -5.489 -3.873 5.885 1.00 94.44 88 TRP A C 1
ATOM 679 O O . TRP A 1 88 ? -6.398 -3.055 5.743 1.00 94.44 88 TRP A O 1
ATOM 689 N N . PRO A 1 89 ? -5.743 -5.191 5.952 1.00 92.12 89 PRO A N 1
ATOM 690 C CA . PRO A 1 89 ? -7.076 -5.753 5.735 1.00 92.12 89 PRO A CA 1
ATOM 691 C C . PRO A 1 89 ? -8.029 -5.535 6.913 1.00 92.12 89 PRO A C 1
ATOM 693 O O . PRO A 1 89 ? -9.241 -5.576 6.721 1.00 92.12 89 PRO A O 1
ATOM 696 N N . LEU A 1 90 ? -7.483 -5.346 8.114 1.00 90.75 90 LEU A N 1
ATOM 697 C CA . LEU A 1 90 ? -8.239 -5.109 9.330 1.00 90.75 90 LEU A CA 1
ATOM 698 C C . LEU A 1 90 ? -7.422 -4.201 10.246 1.00 90.75 90 LEU A C 1
ATOM 700 O O . LEU A 1 90 ? -6.354 -4.581 10.719 1.00 90.75 90 LEU A O 1
ATOM 704 N N . LEU A 1 91 ? -7.946 -3.009 10.472 1.00 88.69 91 LEU A N 1
ATOM 705 C CA . LEU A 1 91 ? -7.457 -2.014 11.407 1.00 88.69 91 LEU A CA 1
ATOM 706 C C . LEU A 1 91 ? -8.616 -1.615 12.302 1.00 88.69 91 LEU A C 1
ATOM 708 O O . LEU A 1 91 ? -9.758 -1.535 11.849 1.00 88.69 91 LEU A O 1
ATOM 712 N N . THR A 1 92 ? -8.308 -1.328 13.555 1.00 84.31 92 THR A N 1
ATOM 713 C CA . THR A 1 92 ? -9.225 -0.600 14.426 1.00 84.31 92 THR A CA 1
ATOM 714 C C . THR A 1 92 ? -8.766 0.849 14.491 1.00 84.31 92 THR A C 1
ATOM 716 O O . THR A 1 92 ? -7.581 1.144 14.330 1.00 84.31 92 THR A O 1
ATOM 719 N N . GLU A 1 93 ? -9.683 1.777 14.730 1.00 76.56 93 GLU A N 1
ATOM 720 C CA . GLU A 1 93 ? -9.360 3.208 14.814 1.00 76.56 93 GLU A CA 1
ATOM 721 C C . GLU A 1 93 ? -8.225 3.535 15.801 1.00 76.56 93 GLU A C 1
ATOM 723 O O . GLU A 1 93 ? -7.468 4.471 15.580 1.00 76.56 93 GLU A O 1
ATOM 728 N N . LEU A 1 94 ? -8.065 2.740 16.860 1.00 76.12 94 LEU A N 1
ATOM 729 C CA . LEU A 1 94 ? -7.024 2.944 17.870 1.00 76.12 94 LEU A CA 1
ATOM 730 C C . LEU A 1 94 ? -5.625 2.499 17.408 1.00 76.12 94 LEU A C 1
ATOM 732 O O . LEU A 1 94 ? -4.640 2.822 18.064 1.00 76.12 94 LEU A O 1
ATOM 736 N N . THR A 1 95 ? -5.528 1.728 16.319 1.00 81.62 95 THR A N 1
ATOM 737 C CA . THR A 1 95 ? -4.262 1.111 15.876 1.00 81.62 95 THR A CA 1
ATOM 738 C C . THR A 1 95 ? -3.466 1.959 14.899 1.00 81.62 95 THR A C 1
ATOM 740 O O . THR A 1 95 ? -2.251 1.795 14.825 1.00 81.62 95 THR A O 1
ATOM 743 N N . VAL A 1 96 ? -4.119 2.852 14.150 1.00 82.50 96 VAL A N 1
ATOM 744 C CA . VAL A 1 96 ? -3.439 3.687 13.159 1.00 82.50 96 VAL A CA 1
ATOM 745 C C . VAL A 1 96 ? -3.909 5.131 13.266 1.00 82.50 96 VAL A C 1
ATOM 747 O O . VAL A 1 96 ? -5.102 5.426 13.219 1.00 82.50 96 VAL A O 1
ATOM 750 N N . THR A 1 97 ? -2.949 6.039 13.391 1.00 85.19 97 THR A N 1
ATOM 751 C CA . THR A 1 97 ? -3.196 7.480 13.334 1.00 85.19 97 THR A CA 1
ATOM 752 C C . THR A 1 97 ? -2.962 7.941 11.907 1.00 85.19 97 THR A C 1
ATOM 754 O O . THR A 1 97 ? -1.891 7.704 11.367 1.00 85.19 97 THR A O 1
ATOM 757 N N . ASP A 1 98 ? -3.937 8.598 11.286 1.00 87.62 98 ASP A N 1
ATOM 758 C CA . ASP A 1 98 ? -3.745 9.237 9.982 1.00 87.62 98 ASP A CA 1
ATOM 759 C C . ASP A 1 98 ? -4.523 10.558 9.919 1.00 87.62 98 ASP A C 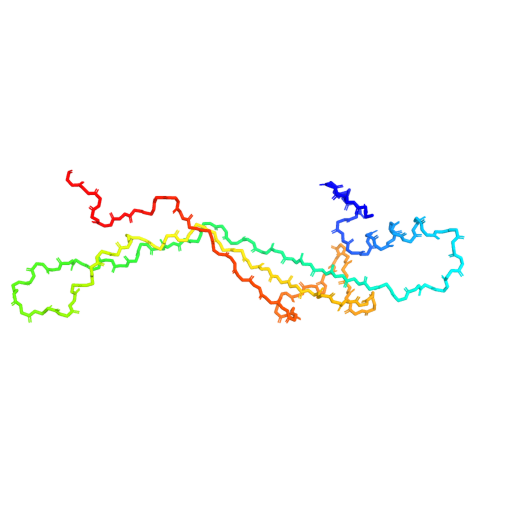1
ATOM 761 O O . ASP A 1 98 ? -5.759 10.605 9.999 1.00 87.62 98 ASP A O 1
ATOM 765 N N . ASN A 1 99 ? -3.765 11.648 9.860 1.00 84.62 99 ASN A N 1
ATOM 766 C CA . ASN A 1 99 ? -4.214 13.033 9.853 1.00 84.62 99 ASN A CA 1
ATOM 767 C C . ASN A 1 99 ? -3.252 13.902 9.015 1.00 84.62 99 ASN A C 1
ATOM 769 O O . ASN A 1 99 ? -2.277 13.409 8.454 1.00 84.62 99 ASN A O 1
ATOM 773 N N . GLU A 1 100 ? -3.527 15.205 8.940 1.00 81.31 100 GLU A N 1
ATOM 774 C CA . GLU A 1 100 ? -2.770 16.149 8.103 1.00 81.31 100 GLU A CA 1
ATOM 775 C C . GLU A 1 100 ? -1.277 16.254 8.459 1.00 81.31 100 GLU A C 1
ATOM 777 O O . GLU A 1 100 ? -0.468 16.625 7.611 1.00 81.31 100 GLU A O 1
ATOM 782 N N . THR A 1 101 ? -0.895 15.941 9.701 1.00 83.94 101 THR A N 1
ATOM 783 C CA . THR A 1 101 ? 0.481 16.100 10.200 1.00 83.94 101 THR A CA 1
ATOM 784 C C . THR A 1 101 ? 1.216 14.779 10.398 1.00 83.94 101 THR A C 1
ATOM 786 O O . THR A 1 101 ? 2.445 14.763 10.448 1.00 83.94 101 THR A O 1
ATOM 789 N N . ASN A 1 102 ? 0.494 13.668 10.521 1.00 84.25 102 ASN A N 1
ATOM 790 C CA . ASN A 1 102 ? 1.042 12.359 10.826 1.00 84.25 102 ASN A CA 1
ATOM 791 C C . ASN A 1 102 ? 0.225 11.265 10.139 1.00 84.25 102 ASN A C 1
ATOM 793 O O . ASN A 1 102 ? -0.991 11.181 10.318 1.00 84.25 102 ASN A O 1
ATOM 797 N N . SER A 1 103 ? 0.924 10.392 9.417 1.00 86.56 103 SER A N 1
ATOM 798 C CA . SER A 1 103 ? 0.359 9.167 8.872 1.00 86.56 103 SER A CA 1
ATOM 799 C C . SER A 1 103 ? 1.138 7.963 9.392 1.00 86.56 103 SER A C 1
ATOM 801 O O . SER A 1 103 ? 2.331 7.820 9.135 1.00 86.56 103 SER A O 1
ATOM 803 N N . GLY A 1 104 ? 0.452 7.082 10.115 1.00 86.56 104 GLY A N 1
ATOM 804 C CA . GLY A 1 104 ? 0.967 5.811 10.620 1.00 86.56 104 GLY A CA 1
ATOM 805 C C . GLY A 1 104 ? 1.004 4.707 9.562 1.00 86.56 104 GLY A C 1
ATOM 806 O O . GLY A 1 104 ? 1.382 3.577 9.865 1.00 86.56 104 GLY A O 1
ATOM 807 N N . PHE A 1 105 ? 0.611 5.009 8.322 1.00 89.19 105 PHE A N 1
ATOM 808 C CA . PHE A 1 105 ? 0.688 4.077 7.205 1.00 89.19 105 PHE A CA 1
ATOM 809 C C . PHE A 1 105 ? 2.109 4.001 6.636 1.00 89.19 105 PHE A C 1
ATOM 811 O O . PHE A 1 105 ? 2.404 4.526 5.562 1.00 89.19 105 PHE A O 1
ATOM 818 N N . ASP A 1 106 ? 2.985 3.304 7.354 1.00 90.31 106 ASP A N 1
ATOM 819 C CA . ASP A 1 106 ? 4.295 2.914 6.840 1.00 90.31 106 ASP A CA 1
ATOM 820 C C . ASP A 1 106 ? 4.161 1.625 6.009 1.00 90.31 106 ASP A C 1
ATOM 822 O O . ASP A 1 106 ? 3.823 0.575 6.571 1.00 90.31 106 ASP A O 1
ATOM 826 N N . PRO A 1 107 ? 4.423 1.656 4.688 1.00 89.38 107 PRO A N 1
ATOM 827 C CA . PRO A 1 107 ? 4.314 0.470 3.853 1.00 89.38 107 PRO A CA 1
ATOM 828 C C . PRO A 1 107 ? 5.201 -0.683 4.330 1.00 89.38 107 PRO A C 1
ATOM 830 O O . PRO A 1 107 ? 4.803 -1.826 4.127 1.00 89.38 107 PRO A O 1
ATOM 833 N N . PHE A 1 108 ? 6.320 -0.432 5.022 1.00 90.44 108 PHE A N 1
ATOM 834 C CA . PHE A 1 108 ? 7.168 -1.485 5.598 1.00 90.44 108 PHE A CA 1
ATOM 835 C C . PHE A 1 108 ? 6.480 -2.275 6.725 1.00 90.44 108 PHE A C 1
ATOM 837 O O . PHE A 1 108 ? 6.829 -3.423 6.990 1.00 90.44 108 PHE A O 1
ATOM 844 N N . ASN A 1 109 ? 5.461 -1.694 7.356 1.00 91.25 109 ASN A N 1
ATOM 845 C CA . ASN A 1 109 ? 4.676 -2.338 8.407 1.00 91.25 109 ASN A CA 1
ATOM 846 C C . ASN A 1 109 ? 3.352 -2.920 7.886 1.00 91.25 109 ASN A C 1
ATOM 848 O O . ASN A 1 109 ? 2.539 -3.408 8.677 1.00 91.25 109 ASN A O 1
ATOM 852 N N . ALA A 1 110 ? 3.082 -2.860 6.575 1.00 93.25 110 ALA A N 1
ATOM 853 C CA . ALA A 1 110 ? 1.837 -3.401 6.044 1.00 93.25 110 ALA A CA 1
ATOM 854 C C . ALA A 1 110 ? 1.860 -4.941 6.031 1.00 93.25 110 ALA A C 1
ATOM 856 O O . ALA A 1 110 ? 2.815 -5.545 5.548 1.00 93.25 110 ALA A O 1
ATOM 857 N N . PRO A 1 111 ? 0.790 -5.608 6.498 1.00 94.19 111 PRO A N 1
ATOM 858 C CA . PRO A 1 111 ? 0.763 -7.067 6.626 1.00 94.19 111 PRO A CA 1
ATOM 859 C C . PRO A 1 111 ? 0.689 -7.796 5.281 1.00 94.19 111 PRO A C 1
ATOM 861 O O . PRO A 1 111 ? 0.909 -9.005 5.216 1.00 94.19 111 PRO A O 1
ATOM 864 N N . LYS A 1 112 ? 0.303 -7.096 4.210 1.00 96.12 112 LYS A N 1
ATOM 865 C CA . LYS A 1 112 ? 0.218 -7.655 2.864 1.00 96.12 112 LYS A CA 1
ATOM 866 C C . LYS A 1 112 ? 0.787 -6.674 1.856 1.00 96.12 112 LYS A C 1
ATOM 868 O O . LYS A 1 112 ? 0.399 -5.503 1.832 1.00 96.12 112 LYS A O 1
ATOM 873 N N . TRP A 1 113 ? 1.616 -7.208 0.967 1.00 96.31 113 TRP A N 1
ATOM 874 C CA . TRP A 1 113 ? 2.159 -6.495 -0.179 1.00 96.31 113 TRP A CA 1
ATOM 875 C C . TRP A 1 113 ? 1.815 -7.212 -1.470 1.00 96.31 113 TRP A C 1
ATOM 877 O O . TRP A 1 113 ? 1.758 -8.440 -1.530 1.00 96.31 113 TRP A O 1
ATOM 887 N N . SER A 1 114 ? 1.619 -6.431 -2.520 1.00 96.31 114 SER A N 1
ATOM 888 C CA . SER A 1 114 ? 1.632 -6.939 -3.883 1.00 96.31 114 SER A CA 1
ATOM 889 C C . SER A 1 114 ? 2.306 -5.926 -4.783 1.00 96.31 114 SER A C 1
ATOM 891 O O . SER A 1 114 ? 2.070 -4.725 -4.642 1.00 96.31 114 SER A O 1
ATOM 893 N N . ILE A 1 115 ? 3.089 -6.414 -5.734 1.00 95.06 115 ILE A N 1
ATOM 894 C CA . ILE A 1 115 ? 3.729 -5.585 -6.746 1.00 95.06 115 ILE A CA 1
ATOM 895 C C . ILE A 1 115 ? 3.069 -5.893 -8.080 1.00 95.06 115 ILE A C 1
ATOM 897 O O . ILE A 1 115 ? 2.828 -7.052 -8.417 1.00 95.06 115 ILE A O 1
ATOM 901 N N . ARG A 1 116 ? 2.774 -4.842 -8.835 1.00 94.69 116 ARG A N 1
ATOM 902 C CA . ARG A 1 116 ? 2.388 -4.934 -10.235 1.00 94.69 116 ARG A CA 1
ATOM 903 C C . ARG A 1 116 ? 3.385 -4.129 -11.044 1.00 94.69 116 ARG A C 1
ATOM 905 O O . ARG A 1 116 ? 3.640 -2.973 -10.728 1.00 94.69 116 ARG A O 1
ATOM 912 N N . THR A 1 117 ? 3.907 -4.731 -12.096 1.00 91.75 117 THR A N 1
ATOM 913 C CA . THR A 1 117 ? 4.698 -4.026 -13.097 1.00 91.75 117 THR A CA 1
ATOM 914 C C . THR A 1 117 ? 3.820 -3.716 -14.301 1.00 91.75 117 THR A C 1
ATOM 916 O O . THR A 1 117 ? 2.925 -4.486 -14.667 1.00 91.75 117 THR A O 1
ATOM 919 N N . GLN A 1 118 ? 4.048 -2.553 -14.892 1.00 90.06 118 GLN A N 1
ATOM 920 C CA . GLN A 1 118 ? 3.542 -2.201 -16.205 1.00 90.06 118 GLN A CA 1
ATOM 921 C C . GLN A 1 118 ? 4.729 -2.184 -17.154 1.00 90.06 118 GLN A C 1
ATOM 923 O O . GLN A 1 118 ? 5.720 -1.507 -16.890 1.00 90.06 118 GLN A O 1
ATOM 928 N N . LEU A 1 119 ? 4.634 -2.965 -18.223 1.00 87.00 119 LEU A N 1
ATOM 929 C CA . LEU A 1 119 ? 5.654 -3.021 -19.258 1.00 87.00 119 LEU A CA 1
ATOM 930 C C . LEU A 1 119 ? 5.370 -1.957 -20.321 1.00 87.00 119 LEU A C 1
ATOM 932 O O . LEU A 1 119 ? 4.216 -1.590 -20.541 1.00 87.00 119 LEU A O 1
ATOM 936 N N . LEU A 1 120 ? 6.427 -1.488 -20.975 1.00 83.19 120 LEU A N 1
ATOM 937 C CA . LEU A 1 120 ? 6.358 -0.714 -22.206 1.00 83.19 120 LEU A CA 1
ATOM 938 C C . LEU A 1 120 ? 5.654 -1.537 -23.292 1.00 83.19 120 LEU A C 1
ATOM 940 O O . LEU A 1 120 ? 5.947 -2.719 -23.466 1.00 83.19 120 LEU A O 1
ATOM 944 N N . ASP A 1 121 ? 4.770 -0.895 -24.057 1.00 79.56 121 ASP A N 1
ATOM 945 C CA . ASP A 1 121 ? 4.046 -1.550 -25.158 1.00 79.56 121 ASP A CA 1
ATOM 946 C C . ASP A 1 121 ? 4.988 -2.031 -26.274 1.00 79.56 121 ASP A C 1
ATOM 948 O O . ASP A 1 121 ? 4.715 -3.023 -26.948 1.00 79.56 121 ASP A O 1
ATOM 952 N N . ASN A 1 122 ? 6.106 -1.329 -26.470 1.00 73.12 122 ASN A N 1
ATOM 953 C CA . ASN A 1 122 ? 7.132 -1.678 -27.444 1.00 73.12 122 ASN A CA 1
ATOM 954 C C . ASN A 1 122 ? 8.521 -1.449 -26.833 1.00 73.12 122 ASN A C 1
ATOM 956 O O . ASN A 1 122 ? 9.091 -0.366 -26.997 1.00 73.12 122 ASN A O 1
ATOM 960 N N . PRO A 1 123 ? 9.052 -2.416 -26.068 1.00 70.12 123 PRO A N 1
ATOM 961 C CA . PRO A 1 123 ? 10.409 -2.307 -25.570 1.00 70.12 123 PRO A CA 1
ATOM 962 C C . PRO A 1 123 ? 11.365 -2.382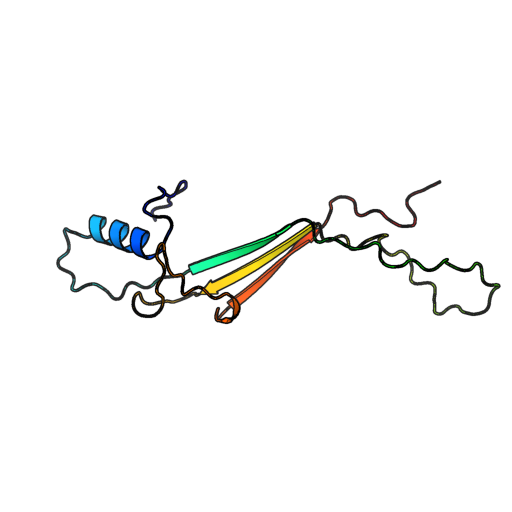 -26.760 1.00 70.12 123 PRO A C 1
ATOM 964 O O . PRO A 1 123 ? 11.255 -3.289 -27.584 1.00 70.12 123 PRO A O 1
ATOM 967 N N . GLY A 1 124 ? 12.285 -1.420 -26.867 1.00 63.62 124 GLY A N 1
ATOM 968 C CA . GLY A 1 124 ? 13.321 -1.442 -27.895 1.00 63.62 124 GLY A CA 1
ATOM 969 C C . GLY A 1 124 ? 14.019 -2.801 -27.891 1.00 63.62 124 GLY A C 1
ATOM 970 O O . GLY A 1 124 ? 14.560 -3.244 -26.876 1.00 63.62 124 GLY A O 1
ATOM 971 N N . LEU A 1 125 ? 13.940 -3.516 -29.009 1.00 62.88 125 LEU A N 1
ATOM 972 C CA . LEU A 1 125 ? 14.635 -4.785 -29.169 1.00 62.88 125 LEU A CA 1
ATOM 973 C C . LEU A 1 125 ? 15.973 -4.493 -29.835 1.00 62.88 125 LEU A C 1
ATOM 975 O O . LEU A 1 125 ? 16.005 -3.825 -30.872 1.00 62.88 125 LEU A O 1
ATOM 979 N N . LEU A 1 126 ? 17.056 -5.064 -29.296 1.00 58.50 126 LEU A N 1
ATOM 980 C CA . LEU A 1 126 ? 18.416 -4.938 -29.846 1.00 58.50 126 LEU A CA 1
ATOM 981 C C . LEU A 1 126 ? 18.540 -5.426 -31.303 1.00 58.50 126 LEU A C 1
ATOM 983 O O . LEU A 1 126 ? 19.552 -5.185 -31.946 1.00 58.50 126 LEU A O 1
ATOM 987 N N . LEU A 1 127 ? 17.515 -6.104 -31.829 1.00 54.88 127 LEU A N 1
ATOM 988 C CA . LEU A 1 127 ? 17.472 -6.657 -33.183 1.00 54.88 127 LEU A CA 1
ATOM 989 C C . LEU A 1 127 ? 16.309 -6.107 -34.031 1.00 54.88 127 LEU A C 1
ATOM 991 O O . LEU A 1 127 ? 15.917 -6.730 -35.017 1.00 54.88 127 LEU A O 1
ATOM 995 N N . SER A 1 128 ? 15.737 -4.946 -33.683 1.00 45.41 128 SER A N 1
ATOM 996 C CA . SER A 1 128 ? 14.706 -4.296 -34.512 1.00 45.41 128 SER A CA 1
ATOM 997 C C . SER A 1 128 ? 15.294 -3.544 -35.725 1.00 45.41 128 SER A C 1
ATOM 999 O O . SER A 1 128 ? 15.255 -2.326 -35.798 1.00 45.41 128 SER A O 1
ATOM 1001 N N . LYS A 1 129 ? 15.752 -4.361 -36.687 1.00 44.38 129 LYS A N 1
ATOM 1002 C CA . LYS A 1 129 ? 15.849 -4.187 -38.152 1.00 44.38 129 LYS A CA 1
ATOM 1003 C C . LYS A 1 129 ? 16.805 -3.161 -38.793 1.00 44.38 129 LYS A C 1
ATOM 1005 O O . LYS A 1 129 ? 16.711 -1.960 -38.562 1.00 44.38 129 LYS A O 1
ATOM 1010 N N . ASP A 1 130 ? 17.606 -3.716 -39.713 1.00 42.31 130 ASP A N 1
ATOM 1011 C CA . ASP A 1 130 ? 18.033 -3.132 -40.997 1.00 42.31 130 ASP A CA 1
ATOM 1012 C C . ASP A 1 130 ? 16.874 -2.517 -41.810 1.00 42.31 130 ASP A C 1
ATOM 1014 O O . ASP A 1 130 ? 15.733 -3.051 -41.736 1.00 42.31 130 ASP A O 1
#

Radius of gyration: 24.82 Å; Cα contacts (8 Å, |Δi|>4): 148; chains: 1; bounding box: 65×39×63 Å

pLDDT: mean 74.2, std 16.55, range [42.31, 96.38]

Secondary structure (DSSP, 8-state):
----SS--GGGSSHHHHHHHHHHHHTTS--S----EEEEEEEEEEES---------------S--TT------BSS--EEEEEEEEEEEEEETTT--BSSS-B---GGG-SEEEEEEEE-SSPPBTT---

Foldseek 3Di:
DDDDPDQDPQCPKPVNVVVVVVVVVVVDPDPPPQDKDKDKDKDKDACPDFPQPPPDPPPPDPDDDPPPCPDWDFRTFQFGMKIKMFIDGTDTPVRWDIDPPDGRPDSVPGPDIDMDTDGHPDGHIPPPDD

Nearest PDB structures (foldseek):
  4r79-assembly1_B  TM=2.560E-01  e=6.687E+00  Drosophila mauritiana

Solvent-accessible surface area (backbone atoms only — not comparable to full-atom values): 8477 Å² total; per-residue (Å²): 140,88,81,76,92,70,70,55,80,83,39,74,32,60,54,34,46,51,52,54,54,48,66,75,43,75,85,58,94,59,74,84,67,88,52,76,41,67,50,73,49,74,48,73,47,67,69,53,75,59,72,70,58,84,75,65,80,83,70,90,67,86,88,79,68,91,86,71,77,72,81,83,59,61,55,44,73,44,48,38,30,42,36,41,35,29,31,38,83,73,38,47,72,92,76,54,56,35,48,100,90,48,68,62,82,50,64,92,74,36,88,37,77,50,77,46,77,40,65,46,95,72,55,58,48,75,76,75,70,134

Mean predicted aligned error: 12.99 Å

Organism: Amphimedon queenslandica (NCBI:txid400682)